Protein AF-A0A847CSJ8-F1 (afdb_monomer_lite)

Radius of gyration: 14.06 Å; chains: 1; bounding box: 36×32×36 Å

Foldseek 3Di:
DAFLLCLLAVVCVVVVQQQPWQEDEDPDTDGSVRLLLQLLLLLLLCVVLPQVVQQAEAEADDLDPVSLSRQSNQSQVLGGHDNPGQWYWDDVVTWIDRPPDIDGSVVSSVNSSVPGRGGDRDYSVVNLVVDDPSSNVSSVCSSVVHHHYDD

Secondary structure (DSSP, 8-state):
---HHIIIIIHHIIIIITTSEEEE-SS-EEEHHHHHHHHHHHHHHHHHTTTTTTT--EEES-SSHHHHHHHHHHHHTT----TT-SSEEETTTTEEEETTEEEEHHHHHHHHTTSPPPPP-S--GGGGGGS-HHHHHHHHHHHHTPPEE--

pLDDT: mean 93.31, std 6.38, range [59.72, 98.69]

Structure (mmCIF, N/CA/C/O backbone):
data_AF-A0A847CSJ8-F1
#
_entry.id   AF-A0A847CSJ8-F1
#
loop_
_atom_site.group_PDB
_atom_site.id
_atom_site.type_symbol
_atom_site.label_atom_id
_atom_site.label_alt_id
_atom_site.label_comp_id
_atom_site.label_asym_id
_atom_site.label_entity_id
_atom_site.label_seq_id
_atom_site.pdbx_PDB_ins_code
_atom_site.Cartn_x
_atom_site.Cartn_y
_atom_site.Cartn_z
_atom_site.occupancy
_atom_site.B_iso_or_equiv
_atom_site.auth_seq_id
_atom_site.auth_comp_id
_atom_site.auth_asym_id
_atom_site.auth_atom_id
_atom_site.pdbx_PDB_model_num
ATOM 1 N N . MET A 1 1 ? 20.901 0.840 2.884 1.00 59.72 1 MET A N 1
ATOM 2 C CA . MET A 1 1 ? 20.171 0.272 1.732 1.00 59.72 1 MET A CA 1
ATOM 3 C C . MET A 1 1 ? 18.915 1.107 1.540 1.00 59.72 1 MET A C 1
ATOM 5 O O . MET A 1 1 ? 18.512 1.718 2.524 1.00 59.72 1 MET A O 1
ATOM 9 N N . PRO A 1 2 ? 18.368 1.236 0.319 1.00 76.69 2 PRO A N 1
ATOM 10 C CA . PRO A 1 2 ? 17.047 1.842 0.144 1.00 76.69 2 PRO A CA 1
ATOM 11 C C . PRO A 1 2 ? 15.989 1.054 0.934 1.00 76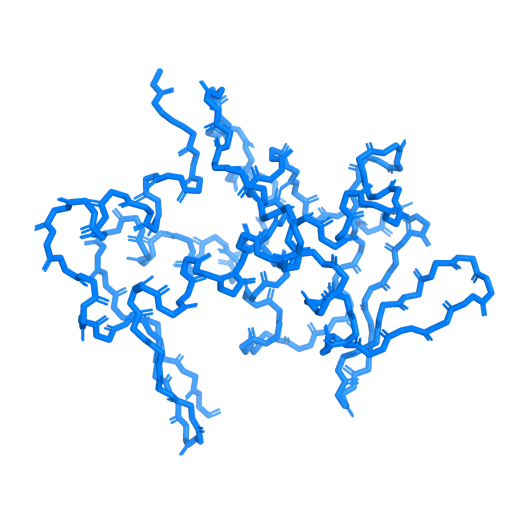.69 2 PRO A C 1
ATOM 13 O O . PRO A 1 2 ? 16.215 -0.109 1.266 1.00 76.69 2 PRO A O 1
ATOM 16 N N . GLY A 1 3 ? 14.869 1.696 1.273 1.00 88.81 3 GLY A N 1
ATOM 17 C CA . GLY A 1 3 ? 13.815 1.054 2.054 1.00 88.81 3 GLY A CA 1
ATOM 18 C C . GLY A 1 3 ? 12.976 0.066 1.251 1.00 88.81 3 GLY A C 1
ATOM 19 O O . GLY A 1 3 ? 12.956 0.058 0.019 1.00 88.81 3 GLY A O 1
ATOM 20 N N . LEU A 1 4 ? 12.223 -0.754 1.978 1.00 92.50 4 LEU A N 1
ATOM 21 C CA . LEU A 1 4 ? 11.491 -1.900 1.441 1.00 92.50 4 LEU A CA 1
ATOM 22 C C . LEU A 1 4 ? 10.460 -1.516 0.362 1.00 92.50 4 LEU A C 1
ATOM 24 O O . LEU A 1 4 ? 10.329 -2.210 -0.644 1.00 92.50 4 LEU A O 1
ATOM 28 N N . ALA A 1 5 ? 9.774 -0.379 0.520 1.00 95.19 5 ALA A N 1
ATOM 29 C CA . ALA A 1 5 ? 8.844 0.134 -0.492 1.00 95.19 5 ALA A CA 1
ATOM 30 C C . ALA A 1 5 ? 9.550 0.548 -1.792 1.00 95.19 5 ALA A C 1
ATOM 32 O O . ALA A 1 5 ? 9.016 0.319 -2.880 1.00 95.19 5 ALA A O 1
ATOM 33 N N . PHE A 1 6 ? 10.756 1.120 -1.691 1.00 96.06 6 PHE A N 1
ATOM 34 C CA . PHE A 1 6 ? 11.547 1.466 -2.867 1.00 96.06 6 PHE A CA 1
ATOM 35 C C . PHE A 1 6 ? 11.926 0.201 -3.637 1.00 96.06 6 PHE A C 1
ATOM 37 O O . PHE A 1 6 ? 11.745 0.133 -4.851 1.00 96.06 6 PHE A O 1
ATOM 44 N N . ASP A 1 7 ? 12.398 -0.825 -2.930 1.00 95.25 7 ASP A N 1
ATOM 45 C CA . ASP A 1 7 ? 12.791 -2.082 -3.559 1.00 95.25 7 ASP A CA 1
ATOM 46 C C . ASP A 1 7 ? 11.598 -2.873 -4.115 1.00 95.25 7 ASP A C 1
ATOM 48 O O . ASP A 1 7 ? 11.720 -3.562 -5.128 1.00 95.25 7 ASP A O 1
ATOM 52 N N . ALA A 1 8 ? 10.425 -2.778 -3.495 1.00 96.12 8 ALA A N 1
ATOM 53 C CA . ALA A 1 8 ? 9.234 -3.463 -3.983 1.00 96.12 8 ALA A CA 1
ATOM 54 C C . ALA A 1 8 ? 8.602 -2.769 -5.202 1.00 96.12 8 ALA A C 1
ATOM 56 O O . ALA A 1 8 ? 8.075 -3.454 -6.078 1.00 96.12 8 ALA A O 1
ATOM 57 N N . ILE A 1 9 ? 8.648 -1.434 -5.278 1.00 97.31 9 ILE A N 1
ATOM 58 C CA . ILE A 1 9 ? 7.883 -0.653 -6.264 1.00 97.31 9 ILE A CA 1
ATOM 59 C C . ILE A 1 9 ? 8.794 0.296 -7.050 1.00 97.31 9 ILE A C 1
ATOM 61 O O . ILE A 1 9 ? 8.966 0.136 -8.260 1.00 97.31 9 ILE A O 1
ATOM 65 N N . ASP A 1 10 ? 9.383 1.282 -6.375 1.00 97.56 10 ASP A N 1
ATOM 66 C CA . ASP A 1 10 ? 9.996 2.454 -7.011 1.00 97.56 10 ASP A CA 1
ATOM 67 C C . ASP A 1 10 ? 11.161 2.072 -7.923 1.00 97.56 10 ASP A C 1
ATOM 69 O O . ASP A 1 10 ? 11.286 2.603 -9.028 1.00 97.56 10 ASP A O 1
ATOM 73 N N . ARG A 1 11 ? 11.977 1.092 -7.517 1.00 97.00 11 ARG A N 1
ATOM 74 C CA . ARG A 1 11 ? 13.109 0.625 -8.321 1.00 97.00 11 ARG A CA 1
ATOM 75 C C . ARG A 1 11 ? 12.679 0.097 -9.690 1.00 97.00 11 ARG A C 1
ATOM 77 O O . ARG A 1 11 ? 13.448 0.211 -10.638 1.00 97.00 11 ARG A O 1
ATOM 84 N N . HIS A 1 12 ? 11.476 -0.476 -9.812 1.00 98.12 12 HIS A N 1
ATOM 85 C CA . HIS A 1 12 ? 10.984 -1.022 -11.080 1.00 98.12 12 HIS A CA 1
ATOM 86 C C . HIS A 1 12 ? 10.585 0.106 -12.022 1.00 98.12 12 HIS A C 1
ATOM 88 O O . HIS A 1 12 ? 10.942 0.073 -13.196 1.00 98.12 12 HIS A O 1
ATOM 94 N N . VAL A 1 13 ? 9.946 1.153 -11.494 1.00 98.25 13 VAL A N 1
ATOM 95 C CA . VAL A 1 13 ? 9.652 2.377 -12.252 1.00 98.25 13 VAL A CA 1
ATOM 96 C C . VAL A 1 13 ? 10.950 3.054 -12.699 1.00 98.25 13 VAL A C 1
ATOM 98 O O . VAL A 1 13 ? 11.102 3.367 -13.878 1.00 98.25 13 VAL A O 1
ATOM 101 N N . VAL A 1 14 ? 11.924 3.209 -11.794 1.00 97.56 14 VAL A N 1
ATOM 102 C CA . VAL A 1 14 ? 13.254 3.770 -12.103 1.00 97.56 14 VAL A CA 1
ATOM 103 C C . VAL A 1 14 ? 13.995 2.935 -13.154 1.00 97.56 14 VAL A C 1
ATOM 105 O O . VAL A 1 14 ? 14.686 3.491 -14.004 1.00 97.56 14 VAL A O 1
ATOM 108 N N . ALA A 1 15 ? 13.820 1.612 -13.141 1.00 97.75 15 ALA A N 1
ATOM 109 C CA . ALA A 1 15 ? 14.378 0.698 -14.136 1.00 97.75 15 ALA A CA 1
ATOM 110 C C . ALA A 1 15 ? 13.629 0.704 -15.486 1.00 97.75 15 ALA A C 1
ATOM 112 O O . ALA A 1 15 ? 13.966 -0.086 -16.366 1.00 97.75 15 ALA A O 1
ATOM 113 N N . GLY A 1 16 ? 12.628 1.572 -15.669 1.00 98.25 16 GLY A N 1
ATOM 114 C CA . GLY A 1 16 ? 11.871 1.699 -16.917 1.00 98.25 16 GLY A CA 1
ATOM 115 C C . GLY A 1 16 ? 10.706 0.717 -17.065 1.00 98.25 16 GLY A C 1
ATOM 116 O O . GLY A 1 16 ? 10.119 0.647 -18.139 1.00 98.25 16 GLY A O 1
ATOM 117 N N . ARG A 1 17 ? 10.333 -0.007 -16.003 1.00 98.25 17 ARG A N 1
ATOM 118 C CA . ARG A 1 17 ? 9.205 -0.960 -15.985 1.00 98.25 17 ARG A CA 1
ATOM 119 C C . ARG A 1 17 ? 7.884 -0.312 -15.560 1.00 98.25 17 ARG A C 1
ATOM 121 O O . ARG A 1 17 ? 6.977 -1.002 -15.111 1.00 98.25 17 ARG A O 1
ATOM 128 N N . GLY A 1 18 ? 7.782 1.016 -15.644 1.00 98.19 18 GLY A N 1
ATOM 129 C CA . GLY A 1 18 ? 6.631 1.774 -15.141 1.00 98.19 18 GLY A CA 1
ATOM 130 C C . GLY A 1 18 ? 5.295 1.302 -15.715 1.00 98.19 18 GLY A C 1
ATOM 131 O O . GLY A 1 18 ? 4.347 1.154 -14.954 1.00 98.19 18 GLY A O 1
ATOM 132 N N . ASP A 1 19 ? 5.261 0.991 -17.012 1.00 98.56 19 ASP A N 1
ATOM 133 C CA . ASP A 1 19 ? 4.055 0.561 -17.734 1.00 98.56 19 ASP A CA 1
ATOM 134 C C . ASP A 1 19 ? 3.781 -0.956 -17.635 1.00 98.56 19 ASP A C 1
ATOM 136 O O . ASP A 1 19 ? 2.791 -1.447 -18.178 1.00 9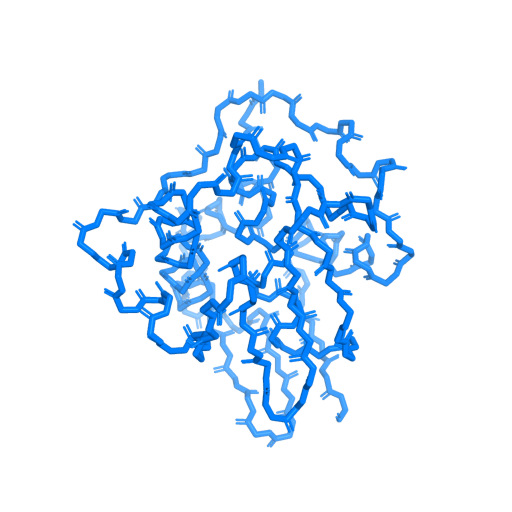8.56 19 ASP A O 1
ATOM 140 N N . GLU A 1 20 ? 4.646 -1.731 -16.968 1.00 98.56 20 GLU A N 1
ATOM 141 C CA . GLU A 1 20 ? 4.437 -3.171 -16.791 1.00 98.56 20 GLU A CA 1
ATOM 142 C C . GLU A 1 20 ? 3.399 -3.453 -15.700 1.00 98.56 20 GLU A C 1
ATOM 144 O O . GLU A 1 20 ? 3.412 -2.833 -14.635 1.00 98.56 20 GLU A O 1
ATOM 149 N N . LEU A 1 21 ? 2.532 -4.440 -15.946 1.00 98.44 21 LEU A N 1
ATOM 150 C CA . LEU A 1 21 ? 1.527 -4.886 -14.982 1.00 98.44 21 LEU A CA 1
ATOM 151 C C . LEU A 1 21 ? 2.169 -5.616 -13.798 1.00 98.44 21 LEU A C 1
ATOM 153 O O . LEU A 1 21 ? 2.804 -6.662 -13.954 1.00 98.44 21 LEU A O 1
ATOM 157 N N . CYS A 1 22 ? 1.933 -5.094 -12.598 1.00 98.19 22 CYS A N 1
ATOM 158 C CA . CYS A 1 22 ? 2.389 -5.686 -11.342 1.00 98.19 22 CYS A CA 1
ATOM 159 C C . CYS A 1 22 ? 1.241 -6.261 -10.504 1.00 98.19 22 CYS A C 1
ATOM 161 O O . CYS A 1 22 ? 1.490 -7.103 -9.644 1.00 98.19 22 CYS A O 1
ATOM 163 N N . VAL A 1 23 ? -0.004 -5.852 -10.770 1.00 98.25 23 VAL A N 1
ATOM 164 C CA . VAL A 1 23 ? -1.210 -6.427 -10.160 1.00 98.25 23 VAL A CA 1
ATOM 165 C C . VAL A 1 23 ? -2.269 -6.675 -11.225 1.00 98.25 23 VAL A C 1
ATOM 167 O O . VAL A 1 23 ? -2.541 -5.797 -12.044 1.00 98.25 23 VAL A O 1
ATOM 170 N N . VAL A 1 24 ? -2.881 -7.856 -11.190 1.00 97.75 24 VAL A N 1
ATOM 171 C CA . VAL A 1 24 ? -3.972 -8.261 -12.084 1.00 97.75 24 VAL A CA 1
ATOM 172 C C . VAL A 1 24 ? -5.060 -8.976 -11.280 1.00 97.75 24 VAL A C 1
ATOM 174 O O . VAL A 1 24 ? -4.765 -9.700 -10.338 1.00 97.75 24 VAL A O 1
ATOM 177 N N . GLY A 1 25 ? -6.319 -8.796 -11.656 1.00 94.94 25 GLY A N 1
ATOM 178 C CA . GLY A 1 25 ? -7.461 -9.563 -11.163 1.00 94.94 25 GLY A CA 1
ATOM 179 C C . GLY A 1 25 ? -8.670 -9.387 -12.080 1.00 94.94 25 GLY A C 1
ATOM 180 O O . GLY A 1 25 ? -8.553 -8.754 -13.131 1.00 94.94 25 GLY A O 1
ATOM 181 N N . ALA A 1 26 ? -9.830 -9.931 -11.703 1.00 92.56 26 ALA A N 1
ATOM 182 C CA . ALA A 1 26 ? -11.015 -9.958 -12.572 1.00 92.56 26 ALA A CA 1
ATOM 183 C C . ALA A 1 26 ? -11.444 -8.570 -13.096 1.00 92.56 26 ALA A C 1
ATOM 185 O O . ALA A 1 26 ? -11.807 -8.432 -14.264 1.00 92.56 26 ALA A O 1
ATOM 186 N N . GLU A 1 27 ? -11.362 -7.541 -12.250 1.00 91.19 27 GLU A N 1
ATOM 187 C CA . GLU A 1 27 ? -11.756 -6.160 -12.577 1.00 91.19 27 GLU A CA 1
ATOM 188 C C . GLU A 1 27 ? -10.615 -5.151 -12.382 1.00 91.19 27 GLU A C 1
ATOM 190 O O . GLU A 1 27 ? -10.826 -3.939 -12.435 1.00 91.19 27 GLU A O 1
ATOM 195 N N . ILE A 1 28 ? -9.392 -5.638 -12.149 1.00 94.12 28 ILE A N 1
ATOM 196 C CA . ILE A 1 28 ? -8.255 -4.795 -11.799 1.00 94.12 28 ILE A CA 1
ATOM 197 C C . ILE A 1 28 ? -7.018 -5.117 -12.631 1.00 94.12 28 ILE A C 1
ATOM 199 O O . ILE A 1 28 ? -6.646 -6.267 -12.837 1.00 94.12 28 ILE A O 1
ATOM 203 N N . SER A 1 29 ? -6.350 -4.064 -13.090 1.00 97.25 29 SER A N 1
ATOM 204 C CA . SER A 1 29 ? -5.080 -4.138 -13.797 1.00 97.25 29 SER A CA 1
ATOM 205 C C . SER A 1 29 ? -4.278 -2.896 -13.435 1.00 97.25 29 SER A C 1
ATOM 207 O O . SER A 1 29 ? -4.697 -1.787 -13.758 1.00 97.25 29 SER A O 1
ATOM 209 N N . VAL A 1 30 ? -3.154 -3.071 -12.741 1.00 98.12 30 VAL A N 1
ATOM 210 C CA . VAL A 1 30 ? -2.349 -1.961 -12.213 1.00 98.12 30 VAL A CA 1
ATOM 211 C C . VAL A 1 30 ? -0.908 -2.113 -12.664 1.00 98.12 30 VAL A C 1
ATOM 213 O O . VAL A 1 30 ? -0.294 -3.175 -12.509 1.00 98.12 30 VAL A O 1
ATOM 216 N N . THR A 1 31 ? -0.376 -1.033 -13.225 1.00 98.69 31 THR A N 1
ATOM 217 C CA . THR A 1 31 ? 1.029 -0.919 -13.610 1.00 98.69 31 THR A CA 1
ATOM 218 C C . THR A 1 31 ? 1.902 -0.527 -12.414 1.00 98.69 31 THR A C 1
ATOM 220 O O . THR A 1 31 ? 1.398 -0.038 -11.399 1.00 98.69 31 THR A O 1
ATOM 223 N N . TYR A 1 32 ? 3.224 -0.679 -12.514 1.00 98.62 32 TYR A N 1
ATOM 224 C CA . TYR A 1 32 ? 4.124 -0.203 -11.457 1.00 98.62 32 TYR A CA 1
ATOM 225 C C . TYR A 1 32 ? 3.996 1.304 -11.195 1.00 98.62 32 TYR A C 1
ATOM 227 O O . TYR A 1 32 ? 4.073 1.721 -10.037 1.00 98.62 32 TYR A O 1
ATOM 235 N N . ILE A 1 33 ? 3.791 2.127 -12.232 1.00 98.62 33 ILE A N 1
ATOM 236 C CA . ILE A 1 33 ? 3.643 3.578 -12.055 1.00 98.62 33 ILE A CA 1
ATOM 237 C C . ILE A 1 33 ? 2.322 3.935 -11.363 1.00 98.62 33 ILE A C 1
ATOM 239 O O . ILE A 1 33 ? 2.314 4.792 -10.476 1.00 98.62 33 ILE A O 1
ATOM 243 N N . ASP A 1 34 ? 1.236 3.228 -11.687 1.00 98.38 34 ASP A N 1
ATOM 244 C CA . ASP A 1 34 ? -0.056 3.407 -11.020 1.00 98.38 34 ASP A CA 1
ATOM 245 C C . ASP A 1 34 ? 0.012 2.960 -9.555 1.00 98.38 34 ASP A C 1
ATOM 247 O O . ASP A 1 34 ? -0.465 3.671 -8.666 1.00 98.38 34 ASP A O 1
ATOM 251 N N . LEU A 1 35 ? 0.662 1.821 -9.279 1.00 98.31 35 LEU A N 1
ATOM 252 C CA . LEU A 1 35 ? 0.851 1.308 -7.922 1.00 98.31 35 LEU A CA 1
ATOM 253 C C . LEU A 1 35 ? 1.692 2.268 -7.071 1.00 98.31 35 LEU A C 1
ATOM 255 O O . LEU A 1 35 ? 1.347 2.542 -5.918 1.00 98.31 35 LEU A O 1
ATOM 259 N N . LEU A 1 36 ? 2.775 2.815 -7.633 1.00 98.38 36 LEU A N 1
ATOM 260 C CA . LEU A 1 36 ? 3.612 3.814 -6.969 1.00 98.38 36 LEU A CA 1
ATOM 261 C C . LEU A 1 36 ? 2.788 5.046 -6.606 1.00 98.38 36 LEU A C 1
ATOM 263 O O . LEU A 1 36 ? 2.737 5.426 -5.436 1.00 98.38 36 LEU A O 1
ATOM 267 N N . ALA A 1 37 ? 2.114 5.646 -7.590 1.00 98.25 37 ALA A N 1
ATOM 268 C CA . ALA A 1 37 ? 1.331 6.857 -7.382 1.00 98.25 37 ALA A CA 1
ATOM 269 C C . ALA A 1 37 ? 0.210 6.639 -6.355 1.00 98.25 37 ALA A C 1
ATOM 271 O O . ALA A 1 37 ? 0.004 7.476 -5.473 1.00 98.25 37 ALA A O 1
ATOM 272 N N . HIS A 1 38 ? -0.486 5.501 -6.438 1.00 98.19 38 HIS A N 1
ATOM 273 C CA . HIS A 1 38 ? -1.560 5.149 -5.517 1.00 98.19 38 HIS A CA 1
ATOM 274 C C . HIS A 1 38 ? -1.049 4.975 -4.083 1.00 98.19 38 HIS A C 1
ATOM 276 O O . HIS A 1 38 ? -1.565 5.615 -3.170 1.00 98.19 38 HIS A O 1
ATOM 282 N N . THR A 1 39 ? -0.018 4.153 -3.878 1.00 98.12 39 THR A N 1
ATOM 283 C CA . THR A 1 39 ? 0.499 3.836 -2.534 1.00 98.12 39 THR A CA 1
ATOM 284 C C . THR A 1 39 ? 1.211 5.022 -1.885 1.00 98.12 39 THR A C 1
ATOM 286 O O . THR A 1 39 ? 1.093 5.215 -0.676 1.00 98.12 39 THR A O 1
ATOM 289 N N . ALA A 1 40 ? 1.889 5.867 -2.668 1.00 98.19 40 ALA A N 1
ATOM 290 C CA . ALA A 1 40 ? 2.488 7.106 -2.176 1.00 98.19 40 ALA A CA 1
ATOM 291 C C . ALA A 1 40 ? 1.421 8.127 -1.749 1.00 98.19 40 ALA A C 1
ATOM 293 O O . ALA A 1 40 ? 1.531 8.733 -0.680 1.00 98.19 40 ALA A O 1
ATOM 294 N N . ALA A 1 41 ? 0.351 8.283 -2.538 1.00 98.50 41 ALA A N 1
ATOM 295 C CA . ALA A 1 41 ? -0.781 9.124 -2.160 1.00 98.50 41 ALA A CA 1
ATOM 296 C C . ALA A 1 41 ? -1.519 8.562 -0.936 1.00 98.50 41 ALA A C 1
ATOM 298 O O . ALA A 1 41 ? -1.827 9.310 -0.016 1.00 98.50 41 ALA A O 1
ATOM 299 N N . LEU A 1 42 ? -1.762 7.252 -0.874 1.00 98.06 42 LEU A N 1
ATOM 300 C CA . LEU A 1 42 ? -2.387 6.627 0.289 1.00 98.06 42 LEU A CA 1
ATOM 301 C C . LEU A 1 42 ? -1.547 6.843 1.556 1.00 98.06 42 LEU A C 1
ATOM 303 O O . LEU A 1 42 ? -2.078 7.320 2.555 1.00 98.06 42 LEU A O 1
ATOM 307 N N . GLY A 1 43 ? -0.234 6.602 1.499 1.00 96.88 43 GLY A N 1
ATOM 308 C CA . GLY A 1 43 ? 0.674 6.843 2.624 1.00 96.88 43 GLY A CA 1
ATOM 309 C C . GLY A 1 43 ? 0.691 8.308 3.075 1.00 96.88 43 GLY A C 1
ATOM 310 O O . GLY A 1 43 ? 0.625 8.585 4.270 1.00 96.88 43 GLY A O 1
ATOM 311 N N . GLY A 1 44 ? 0.676 9.261 2.135 1.00 96.62 44 GLY A N 1
ATOM 312 C CA . GLY A 1 44 ? 0.558 10.690 2.449 1.00 96.62 44 GLY A CA 1
ATOM 313 C C . GLY A 1 44 ? -0.788 11.078 3.078 1.00 96.62 44 GLY A C 1
ATOM 314 O O . GLY A 1 44 ? -0.862 12.052 3.831 1.00 96.62 44 GLY A O 1
ATOM 315 N N . GLY A 1 45 ? -1.855 10.331 2.780 1.00 96.31 45 GLY A N 1
ATOM 316 C CA . GLY A 1 45 ? -3.166 10.478 3.409 1.00 96.31 45 GLY A CA 1
ATOM 317 C C . GLY A 1 45 ? -3.167 9.937 4.835 1.00 96.31 45 GLY A C 1
ATOM 318 O O . GLY A 1 45 ? -3.575 10.638 5.755 1.00 96.31 45 GLY A O 1
ATOM 319 N N . LEU A 1 46 ? -2.629 8.732 5.027 1.00 95.19 46 LEU A N 1
ATOM 320 C CA . LEU A 1 46 ? -2.483 8.093 6.336 1.00 95.19 46 LEU A CA 1
ATOM 321 C C . LEU A 1 46 ? -1.625 8.924 7.297 1.00 95.19 46 LEU A C 1
ATO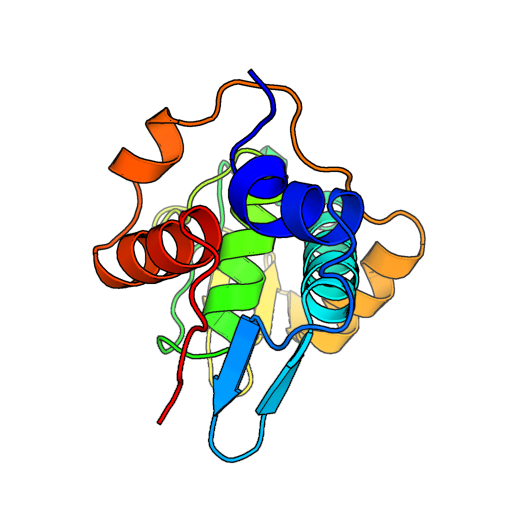M 323 O O . LEU A 1 46 ? -2.018 9.133 8.442 1.00 95.19 46 LEU A O 1
ATOM 327 N N . LEU A 1 47 ? -0.498 9.463 6.823 1.00 93.44 47 LEU A N 1
ATOM 328 C CA . LEU A 1 47 ? 0.377 10.327 7.619 1.00 93.44 47 LEU A CA 1
ATOM 329 C C . LEU A 1 47 ? -0.366 11.559 8.159 1.00 93.44 47 LEU A C 1
ATOM 331 O O . LEU A 1 47 ? -0.226 11.908 9.326 1.00 93.44 47 LEU A O 1
ATOM 335 N N . ARG A 1 48 ? -1.198 12.199 7.328 1.00 91.94 48 ARG A N 1
ATOM 336 C CA . ARG A 1 48 ? -2.004 13.369 7.724 1.00 91.94 48 ARG A CA 1
ATOM 337 C C . ARG A 1 48 ? -3.110 13.042 8.719 1.00 91.94 48 ARG A C 1
ATOM 339 O O . ARG A 1 48 ? -3.570 13.941 9.415 1.00 91.94 48 ARG A O 1
ATOM 346 N N . LEU A 1 49 ? -3.546 11.789 8.741 1.00 89.62 49 LEU A N 1
ATOM 347 C CA . LEU A 1 49 ? -4.573 11.285 9.646 1.00 89.62 49 LEU A CA 1
ATOM 348 C C . LEU A 1 49 ? -3.979 10.702 10.941 1.00 89.62 49 LEU A C 1
ATOM 350 O O . LEU A 1 49 ? -4.732 10.168 11.744 1.00 89.62 49 LEU A O 1
ATOM 354 N N . GLY A 1 50 ? -2.660 10.819 11.157 1.00 87.62 50 GLY A N 1
ATOM 355 C CA . GLY A 1 50 ? -2.001 10.426 12.409 1.00 87.62 50 GLY A CA 1
ATOM 356 C C . GLY A 1 50 ? -1.476 8.988 12.455 1.00 87.62 50 GLY A C 1
ATOM 357 O O . GLY A 1 50 ? -1.042 8.541 13.508 1.00 87.62 50 GLY A O 1
ATOM 358 N N . ALA A 1 51 ? -1.440 8.262 11.330 1.00 82.38 51 ALA A N 1
ATOM 359 C CA . ALA A 1 51 ? -1.069 6.838 11.305 1.00 82.38 51 ALA A CA 1
ATOM 360 C C . ALA A 1 51 ? 0.315 6.495 11.893 1.00 82.38 51 ALA A C 1
ATOM 362 O O . ALA A 1 51 ? 0.538 5.366 12.322 1.00 82.38 51 ALA A O 1
ATOM 363 N N . VAL A 1 52 ? 1.259 7.441 11.889 1.00 77.88 52 VAL A N 1
ATOM 364 C CA . VAL A 1 52 ? 2.609 7.225 12.438 1.00 77.88 52 VAL A CA 1
ATOM 365 C C . VAL A 1 52 ? 2.634 7.358 13.962 1.00 77.88 52 VAL A C 1
ATOM 367 O O . VAL A 1 52 ? 3.412 6.661 14.611 1.00 77.88 52 VAL A O 1
ATOM 370 N N . ASP A 1 53 ? 1.770 8.197 14.537 1.00 73.56 53 ASP A N 1
ATOM 371 C CA . ASP A 1 53 ? 1.745 8.464 15.980 1.00 73.56 53 ASP A CA 1
ATOM 372 C C . ASP A 1 53 ? 1.201 7.264 16.777 1.00 73.56 53 ASP A C 1
ATOM 374 O O . ASP A 1 53 ? 1.618 7.036 17.913 1.00 73.56 53 ASP A O 1
ATOM 378 N N . ASP A 1 54 ? 0.345 6.448 16.152 1.00 64.88 54 ASP A N 1
ATOM 379 C CA . ASP A 1 54 ? -0.301 5.280 16.768 1.00 64.88 54 ASP A CA 1
ATOM 380 C C . ASP A 1 54 ? 0.464 3.954 16.574 1.00 64.88 54 ASP A C 1
ATOM 382 O O . ASP A 1 54 ? 0.006 2.897 17.008 1.00 64.88 54 ASP A O 1
ATOM 386 N N . GLY A 1 55 ? 1.643 3.971 15.939 1.00 72.19 55 GLY A N 1
ATOM 387 C CA . GLY A 1 55 ? 2.522 2.794 15.842 1.00 72.19 55 GLY A CA 1
ATOM 388 C C . GLY A 1 55 ? 2.117 1.722 14.817 1.00 72.19 55 GLY A C 1
ATOM 389 O O . GLY A 1 55 ? 2.808 0.707 14.700 1.00 72.19 55 GLY A O 1
ATOM 390 N N . GLY A 1 56 ? 1.057 1.948 14.037 1.00 84.75 56 GLY A N 1
ATOM 391 C CA . GLY A 1 56 ? 0.605 1.053 12.970 1.00 84.75 56 GLY A CA 1
ATOM 392 C C . GLY A 1 56 ? -0.863 1.268 12.604 1.00 84.75 56 GLY A C 1
ATOM 393 O O . GLY A 1 56 ? -1.509 2.193 13.088 1.00 84.75 56 GLY A O 1
ATOM 394 N N . ILE A 1 57 ? -1.406 0.399 11.751 1.00 94.12 57 ILE A N 1
ATOM 395 C CA . ILE A 1 57 ? -2.837 0.354 11.409 1.00 94.12 57 ILE A CA 1
ATOM 396 C C . ILE A 1 57 ? -3.292 -1.103 11.440 1.00 94.12 57 ILE A C 1
ATOM 398 O O . ILE A 1 57 ? -2.618 -1.970 10.879 1.00 94.12 57 ILE A O 1
ATOM 402 N N . ASP A 1 58 ? -4.441 -1.368 12.054 1.00 95.19 58 ASP A N 1
ATOM 403 C CA . ASP A 1 58 ? -5.083 -2.680 11.984 1.00 95.19 58 ASP A CA 1
ATOM 404 C C . ASP A 1 58 ? -5.753 -2.847 10.615 1.00 95.19 58 ASP A C 1
ATOM 406 O O . ASP A 1 58 ? -6.642 -2.076 10.252 1.00 95.19 58 ASP A O 1
ATOM 410 N N . LEU A 1 59 ? -5.325 -3.841 9.838 1.00 96.25 59 LEU A N 1
ATOM 411 C CA . LEU A 1 59 ? -5.929 -4.168 8.546 1.00 96.25 59 LEU A CA 1
ATOM 412 C C . LEU A 1 59 ? -6.870 -5.364 8.720 1.00 96.25 59 LEU A C 1
ATOM 414 O O . LEU A 1 59 ? -6.481 -6.506 8.466 1.00 96.25 59 LEU A O 1
ATOM 418 N N . ASP A 1 60 ? -8.109 -5.092 9.121 1.00 95.69 60 ASP A N 1
ATOM 419 C CA . ASP A 1 60 ? -9.190 -6.069 9.307 1.00 95.69 60 ASP A CA 1
ATOM 420 C C . ASP A 1 60 ? -10.088 -6.130 8.057 1.00 95.69 60 ASP A C 1
ATOM 422 O O . ASP A 1 60 ? -11.294 -5.868 8.085 1.00 95.69 60 ASP A O 1
ATOM 426 N N . ILE A 1 61 ? -9.449 -6.414 6.919 1.00 95.88 61 ILE A N 1
ATOM 427 C CA . ILE A 1 61 ? -10.065 -6.537 5.591 1.00 95.88 61 ILE A CA 1
ATOM 428 C C . ILE A 1 61 ? -9.532 -7.762 4.847 1.00 95.88 61 ILE A C 1
ATOM 430 O O . ILE A 1 61 ? -8.447 -8.278 5.151 1.00 95.88 61 ILE A O 1
ATOM 434 N N . ALA A 1 62 ? -10.316 -8.224 3.870 1.00 95.00 62 ALA A N 1
ATOM 435 C CA . ALA A 1 62 ? -10.003 -9.385 3.046 1.00 95.00 62 ALA A CA 1
ATOM 436 C C . ALA A 1 62 ? -8.654 -9.226 2.319 1.00 95.00 62 ALA A C 1
ATOM 438 O O . ALA A 1 62 ? -8.218 -8.105 2.062 1.00 95.00 62 ALA A O 1
ATOM 439 N N . PRO A 1 63 ? -7.961 -10.330 1.985 1.00 94.69 63 PRO A N 1
ATOM 440 C CA . PRO A 1 63 ? -6.696 -10.271 1.272 1.00 94.69 63 PRO A CA 1
ATOM 441 C C . PRO A 1 63 ? -6.892 -9.964 -0.223 1.00 94.69 63 PRO A C 1
ATOM 443 O O . PRO A 1 63 ? -6.691 -10.824 -1.076 1.00 94.69 63 PRO A O 1
ATOM 446 N N . ASP A 1 64 ? -7.260 -8.723 -0.522 1.00 94.62 64 ASP A N 1
ATOM 447 C CA . ASP A 1 64 ? -7.531 -8.209 -1.861 1.00 94.62 64 ASP A CA 1
ATOM 448 C C . ASP A 1 64 ? -6.635 -7.004 -2.222 1.00 94.62 64 ASP A C 1
ATOM 450 O O . ASP A 1 64 ? -5.638 -6.694 -1.556 1.00 94.62 64 ASP A O 1
ATOM 454 N N . TRP A 1 65 ? -6.993 -6.321 -3.311 1.00 94.94 65 TRP A N 1
ATOM 455 C CA . TRP A 1 65 ? -6.319 -5.115 -3.780 1.00 94.94 65 TRP A CA 1
ATOM 456 C C . TRP A 1 65 ? -6.281 -3.982 -2.746 1.00 94.94 65 TRP A C 1
ATOM 458 O O . TRP A 1 65 ? -5.265 -3.286 -2.638 1.00 94.94 65 TRP A O 1
ATOM 468 N N . GLU A 1 66 ? -7.365 -3.769 -1.997 1.00 95.31 66 GLU A N 1
ATOM 469 C CA . GLU A 1 66 ? -7.428 -2.683 -1.021 1.00 95.31 66 GLU A CA 1
ATOM 470 C C . GLU A 1 66 ? -6.465 -2.980 0.130 1.00 95.31 66 GLU A C 1
ATOM 472 O O . GLU A 1 66 ? -5.666 -2.113 0.498 1.00 95.31 66 GLU A O 1
ATOM 477 N N . ARG A 1 67 ? -6.428 -4.231 0.615 1.00 96.69 67 ARG A N 1
ATOM 478 C CA . ARG A 1 67 ? -5.446 -4.656 1.626 1.00 96.69 67 ARG A CA 1
ATOM 479 C C . ARG A 1 67 ? -4.013 -4.481 1.146 1.00 96.69 67 ARG A C 1
ATOM 481 O O . ARG A 1 67 ? -3.202 -3.918 1.881 1.00 96.69 67 ARG A O 1
ATOM 488 N N . LEU A 1 68 ? -3.696 -4.934 -0.068 1.00 97.25 68 LEU A N 1
ATOM 489 C CA . LEU A 1 68 ? -2.363 -4.759 -0.648 1.00 97.25 68 LEU A CA 1
ATOM 490 C C . LEU A 1 68 ? -1.974 -3.275 -0.714 1.00 97.25 68 LEU A C 1
ATOM 492 O O . LEU A 1 68 ? -0.851 -2.912 -0.366 1.00 97.25 68 LEU A O 1
ATOM 496 N N . SER A 1 69 ? -2.905 -2.412 -1.120 1.00 97.19 69 SER A N 1
ATOM 497 C CA . SER A 1 69 ? -2.673 -0.970 -1.215 1.00 97.19 69 SER A CA 1
ATOM 498 C C . SER A 1 69 ? -2.341 -0.357 0.146 1.00 97.19 69 SER A C 1
ATOM 500 O O . SER A 1 69 ? -1.342 0.358 0.267 1.00 97.19 69 SER A O 1
ATOM 502 N N . TYR A 1 70 ? -3.120 -0.681 1.186 1.00 97.44 70 TYR A N 1
ATOM 503 C CA . TYR A 1 70 ? -2.847 -0.240 2.557 1.00 97.44 70 TYR A CA 1
ATOM 504 C C . TYR A 1 70 ? -1.522 -0.788 3.092 1.00 97.44 70 TYR A C 1
ATOM 506 O O . TYR A 1 70 ? -0.734 -0.025 3.648 1.00 97.44 70 TYR A O 1
ATOM 514 N N . LEU A 1 71 ? -1.240 -2.076 2.882 1.00 96.81 71 LEU A N 1
ATOM 515 C CA . LEU A 1 71 ? 0.024 -2.698 3.274 1.00 96.81 71 LEU A CA 1
ATOM 516 C C . LEU A 1 71 ? 1.220 -1.943 2.682 1.00 96.81 71 LEU A C 1
ATOM 518 O O . LEU A 1 71 ? 2.142 -1.575 3.403 1.00 96.81 71 LEU A O 1
ATOM 522 N N . LEU A 1 72 ? 1.208 -1.685 1.375 1.00 97.00 72 LEU A N 1
ATOM 523 C CA . LEU A 1 72 ? 2.317 -1.010 0.702 1.00 97.00 72 LEU A CA 1
ATOM 524 C C . LEU A 1 72 ? 2.453 0.453 1.133 1.00 97.00 72 LEU A C 1
ATOM 526 O O . LEU A 1 72 ? 3.572 0.953 1.237 1.00 97.00 72 LEU A O 1
ATOM 530 N N . ALA A 1 73 ? 1.341 1.130 1.430 1.00 96.81 73 ALA A N 1
ATOM 531 C CA . ALA A 1 73 ? 1.365 2.466 2.016 1.00 96.81 73 ALA A CA 1
ATOM 532 C C . ALA A 1 73 ? 1.996 2.471 3.421 1.00 96.81 73 ALA A C 1
ATOM 534 O O . ALA A 1 73 ? 2.798 3.355 3.717 1.00 96.81 73 ALA A O 1
ATOM 535 N N . LEU A 1 74 ? 1.702 1.471 4.260 1.00 95.00 74 LEU A N 1
ATOM 536 C CA . LEU A 1 74 ? 2.334 1.304 5.575 1.00 95.00 74 LEU A CA 1
ATOM 537 C C . LEU A 1 74 ? 3.828 1.012 5.457 1.00 95.00 74 LEU A C 1
ATOM 539 O O . LEU A 1 74 ? 4.631 1.696 6.084 1.00 95.00 74 LEU A O 1
ATOM 543 N N . VAL A 1 75 ? 4.214 0.069 4.595 1.00 94.19 75 VAL A N 1
ATOM 544 C CA . VAL A 1 75 ? 5.628 -0.252 4.346 1.00 94.19 75 VAL A CA 1
ATOM 545 C C . VAL A 1 75 ? 6.382 0.985 3.858 1.00 94.19 75 VAL A C 1
ATOM 547 O O . VAL A 1 75 ? 7.524 1.216 4.249 1.00 94.19 75 VAL A O 1
ATOM 550 N N . ARG A 1 76 ? 5.736 1.832 3.049 1.00 94.06 76 ARG A N 1
ATOM 551 C CA . ARG A 1 76 ? 6.309 3.105 2.601 1.00 94.06 76 ARG A CA 1
ATOM 552 C C . ARG A 1 76 ? 6.577 4.076 3.755 1.00 94.06 76 ARG A C 1
ATOM 554 O O . ARG A 1 76 ? 7.570 4.798 3.701 1.00 94.06 76 ARG A O 1
ATOM 561 N N . LEU A 1 77 ? 5.741 4.048 4.791 1.00 92.81 77 LEU A N 1
ATOM 562 C CA . LEU A 1 77 ? 5.896 4.803 6.038 1.00 92.81 77 LEU A CA 1
ATOM 563 C C . LEU A 1 77 ? 6.858 4.142 7.044 1.00 92.81 77 LEU A C 1
ATOM 565 O O . LEU A 1 77 ? 7.044 4.680 8.132 1.00 92.81 77 LEU A O 1
ATOM 569 N N . GLY A 1 78 ? 7.460 2.994 6.714 1.00 91.69 78 GLY A N 1
ATOM 570 C CA . GLY A 1 78 ? 8.286 2.233 7.656 1.00 91.69 78 GLY A CA 1
ATOM 571 C C . GLY A 1 78 ? 7.463 1.516 8.735 1.00 91.69 78 GLY A C 1
ATOM 572 O O . GLY A 1 78 ? 7.972 1.226 9.816 1.00 91.69 78 GLY A O 1
ATOM 573 N N . LEU A 1 79 ? 6.184 1.247 8.465 1.00 91.75 79 LEU A N 1
ATOM 574 C CA . LEU A 1 79 ? 5.249 0.607 9.387 1.00 91.75 79 LEU A CA 1
ATOM 575 C C . LEU A 1 79 ? 4.830 -0.776 8.879 1.00 91.75 79 LEU A C 1
ATOM 577 O O . LEU A 1 79 ? 4.771 -1.037 7.678 1.00 91.75 79 LEU A O 1
ATOM 581 N N . ALA A 1 80 ? 4.479 -1.651 9.817 1.00 91.94 80 ALA A N 1
ATOM 582 C CA . ALA A 1 80 ? 3.763 -2.894 9.544 1.00 91.94 80 ALA A CA 1
ATOM 583 C C . ALA A 1 80 ? 2.325 -2.776 10.076 1.00 91.94 80 ALA A C 1
ATOM 585 O O . ALA A 1 80 ? 2.081 -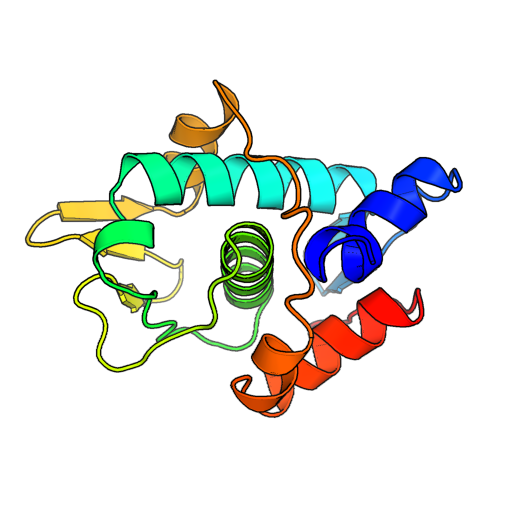1.959 10.971 1.00 91.94 80 ALA A O 1
ATOM 586 N N . PRO A 1 81 ? 1.378 -3.584 9.568 1.00 94.12 81 PRO A N 1
ATOM 587 C CA . PRO A 1 81 ? 0.066 -3.704 10.186 1.00 94.12 81 PRO A CA 1
ATOM 588 C C . PRO A 1 81 ? 0.177 -4.067 11.674 1.00 94.12 81 PRO A C 1
ATOM 590 O O . PRO A 1 81 ? 1.036 -4.863 12.063 1.00 94.12 81 PRO A O 1
ATOM 593 N N . ASP A 1 82 ? -0.696 -3.494 12.497 1.00 92.56 82 ASP A N 1
ATOM 594 C CA . ASP A 1 82 ? -0.718 -3.712 13.945 1.00 92.56 82 ASP A CA 1
ATOM 595 C C . ASP A 1 82 ? -2.159 -3.865 14.441 1.00 92.56 82 ASP A C 1
ATOM 597 O O . ASP A 1 82 ? -2.931 -2.910 14.438 1.00 92.56 82 ASP A O 1
ATOM 601 N N . GLN A 1 83 ? -2.504 -5.070 14.903 1.00 90.62 83 GLN A N 1
ATOM 602 C CA . GLN A 1 83 ? -3.840 -5.410 15.417 1.00 90.62 83 GLN A CA 1
ATOM 603 C C . GLN A 1 83 ? -4.199 -4.675 16.718 1.00 90.62 83 GLN A C 1
ATOM 605 O O . GLN A 1 83 ? -5.349 -4.715 17.150 1.00 90.62 83 GLN A O 1
ATOM 610 N N . SER A 1 84 ? -3.224 -4.038 17.370 1.00 89.19 84 SER A N 1
ATOM 611 C CA . SER A 1 84 ? -3.433 -3.231 18.572 1.00 89.19 84 SER A CA 1
ATOM 612 C C . SER A 1 84 ? -3.593 -1.733 18.291 1.00 89.19 84 SER A C 1
ATOM 614 O O . SER A 1 84 ? -3.823 -0.970 19.231 1.00 89.19 84 SER A O 1
ATOM 616 N N . SER A 1 85 ? -3.511 -1.313 17.022 1.00 90.88 85 SER A N 1
ATOM 617 C CA . SER A 1 85 ? -3.667 0.091 16.641 1.00 90.88 85 SER A CA 1
ATOM 618 C C . SER A 1 85 ? -5.097 0.596 16.854 1.00 90.88 85 SER A C 1
ATOM 620 O O . SER A 1 85 ? -6.083 -0.114 16.641 1.00 90.88 85 SER A O 1
ATOM 622 N N . LEU A 1 86 ? -5.202 1.866 17.250 1.00 89.00 86 LEU A N 1
ATOM 623 C CA . LEU A 1 86 ? -6.471 2.589 17.347 1.00 89.00 86 LEU A CA 1
ATOM 624 C C . LEU A 1 86 ? -7.040 2.945 15.968 1.00 89.00 86 LEU A C 1
ATOM 626 O O . LEU A 1 86 ? -8.254 3.108 15.833 1.00 89.00 86 LEU A O 1
ATOM 630 N N . ILE A 1 87 ? -6.179 3.044 14.954 1.00 93.56 87 ILE A N 1
ATOM 631 C CA . ILE A 1 87 ? -6.574 3.268 13.567 1.00 93.56 87 ILE A CA 1
ATOM 632 C C . ILE A 1 87 ? -6.791 1.912 12.910 1.00 93.56 87 ILE A C 1
ATOM 634 O O . ILE A 1 87 ? -5.907 1.051 12.905 1.00 93.56 87 ILE A O 1
ATOM 638 N N . ARG A 1 88 ? -7.977 1.724 12.332 1.00 95.38 88 ARG A N 1
ATOM 639 C CA . ARG A 1 88 ? -8.398 0.433 11.776 1.00 95.38 88 ARG A CA 1
ATOM 640 C C . ARG A 1 88 ? -8.933 0.600 10.368 1.00 95.38 88 ARG A C 1
ATOM 642 O O . ARG A 1 88 ? -9.593 1.587 10.067 1.00 95.38 88 ARG A O 1
ATOM 649 N N . VAL A 1 89 ? -8.697 -0.382 9.514 1.00 96.44 89 VAL A N 1
ATOM 650 C CA . VAL A 1 89 ? -9.336 -0.505 8.206 1.00 96.44 89 VAL A CA 1
ATOM 651 C C . VAL A 1 89 ? -10.240 -1.721 8.251 1.00 96.44 89 VAL A C 1
ATOM 653 O O . VAL A 1 89 ? -9.785 -2.803 8.609 1.00 96.44 89 VAL A O 1
ATOM 656 N N . THR A 1 90 ? -11.514 -1.551 7.912 1.00 96.31 90 THR A N 1
ATOM 657 C CA . THR A 1 90 ? -12.501 -2.637 7.962 1.00 96.31 90 THR A CA 1
ATOM 658 C C . THR A 1 90 ? -13.555 -2.509 6.865 1.00 96.31 90 THR A C 1
ATOM 660 O O . THR A 1 90 ? -13.687 -1.460 6.233 1.00 96.31 90 THR A O 1
ATOM 663 N N . GLY A 1 91 ? -14.337 -3.569 6.667 1.00 92.62 91 GLY A N 1
ATOM 664 C CA . GLY A 1 91 ? -15.455 -3.607 5.728 1.00 92.62 91 GLY A CA 1
ATOM 665 C C . GLY A 1 91 ? -15.067 -3.968 4.294 1.00 92.62 91 GLY A C 1
ATOM 666 O O . GLY A 1 91 ? -13.920 -4.267 3.980 1.00 92.62 91 GLY A O 1
ATOM 667 N N . SER A 1 92 ? -16.081 -3.984 3.431 1.00 89.75 92 SER A N 1
ATOM 668 C CA . SER A 1 92 ? -15.956 -4.143 1.982 1.00 89.75 92 SER A CA 1
ATOM 669 C C . SER A 1 92 ? -17.116 -3.363 1.343 1.00 89.75 92 SER A C 1
ATOM 671 O O . SER A 1 92 ? -18.272 -3.769 1.513 1.00 89.75 92 SER A O 1
ATOM 673 N N . PRO A 1 93 ? -16.866 -2.203 0.703 1.00 88.69 93 PRO A N 1
ATOM 674 C CA . PRO A 1 93 ? -15.557 -1.570 0.465 1.00 88.69 93 PRO A CA 1
ATOM 675 C C . PRO A 1 93 ? -14.853 -1.116 1.757 1.00 88.69 93 PRO A C 1
ATOM 677 O O . PRO A 1 93 ? -15.520 -0.847 2.760 1.00 88.69 93 PRO A O 1
ATOM 680 N N . ALA A 1 94 ? -13.519 -1.030 1.737 1.00 92.75 94 ALA A N 1
ATOM 681 C CA . ALA A 1 94 ? -12.714 -0.685 2.904 1.00 92.75 94 ALA A CA 1
ATOM 682 C C . ALA A 1 94 ? -12.953 0.754 3.391 1.00 92.75 94 ALA A C 1
ATOM 684 O O . ALA A 1 94 ? -12.935 1.730 2.628 1.00 92.75 94 ALA A O 1
ATOM 685 N N . LEU A 1 95 ? -13.113 0.881 4.708 1.00 96.31 95 LEU A N 1
ATOM 686 C CA . LEU A 1 95 ? -13.244 2.139 5.433 1.00 96.31 95 LEU A CA 1
ATOM 687 C C . LEU A 1 95 ? -12.117 2.265 6.456 1.00 96.31 95 LEU A C 1
ATOM 689 O O . LEU A 1 95 ? -11.893 1.352 7.248 1.00 96.31 95 LEU A O 1
ATOM 693 N N . LEU A 1 96 ? -11.450 3.418 6.465 1.00 96.12 96 LEU A N 1
ATOM 694 C CA . LEU A 1 96 ? -10.503 3.809 7.502 1.00 96.12 96 LEU A CA 1
ATOM 695 C C . LEU A 1 96 ? -11.268 4.435 8.672 1.00 96.12 96 LEU A C 1
ATOM 697 O O . LEU A 1 96 ? -11.989 5.415 8.486 1.00 96.12 96 LEU A O 1
ATOM 701 N N . LEU A 1 97 ? -11.086 3.882 9.864 1.00 95.12 97 LEU A N 1
ATOM 702 C CA . LEU A 1 97 ? -11.653 4.348 11.121 1.00 95.12 97 LEU A CA 1
ATOM 703 C C . LEU A 1 97 ? -10.567 5.053 11.934 1.00 95.12 97 LEU A C 1
ATOM 705 O O . LEU A 1 97 ? -9.526 4.457 12.220 1.00 95.12 97 LEU A O 1
ATOM 709 N N . VAL A 1 98 ? -10.823 6.307 12.309 1.00 91.44 98 VAL A N 1
ATOM 710 C CA . VAL A 1 98 ? -9.935 7.129 13.145 1.00 91.44 98 VAL A CA 1
ATOM 711 C C . VAL A 1 98 ? -10.785 7.774 14.237 1.00 91.44 98 VAL A C 1
ATOM 713 O O . VAL A 1 98 ? -11.519 8.728 13.987 1.00 91.44 98 VAL A O 1
ATOM 716 N N . GLY A 1 99 ? -10.737 7.231 15.455 1.00 88.00 99 GLY A N 1
ATOM 717 C CA . GLY A 1 99 ? -11.640 7.660 16.527 1.00 88.00 99 GLY A CA 1
ATOM 718 C C . GLY A 1 99 ? -13.111 7.404 16.170 1.00 88.00 99 GLY A C 1
ATOM 719 O O . GLY A 1 99 ? -13.509 6.256 15.992 1.00 88.00 99 GLY A O 1
ATOM 720 N N . GLU A 1 100 ? -13.916 8.468 16.083 1.00 89.69 100 GLU A N 1
ATOM 721 C CA . GLU A 1 100 ? -15.333 8.402 15.676 1.00 89.69 100 GLU A CA 1
ATOM 722 C C . GLU A 1 100 ? -15.542 8.623 14.166 1.00 89.69 100 GLU A C 1
ATOM 724 O O . GLU A 1 100 ? -16.646 8.416 13.656 1.00 89.69 100 GLU A O 1
ATOM 729 N N . ASP A 1 101 ? -14.493 9.020 13.440 1.00 93.12 101 ASP A N 1
ATOM 730 C CA . ASP A 1 101 ? -14.567 9.310 12.014 1.00 93.12 101 ASP A CA 1
ATOM 731 C C . ASP A 1 101 ? -14.384 8.043 11.172 1.00 93.12 101 ASP A C 1
ATOM 733 O O . ASP A 1 101 ? -13.584 7.157 11.485 1.00 93.12 101 ASP A O 1
ATOM 737 N N . SER A 1 102 ? -15.109 7.984 10.051 1.00 95.50 102 SER A N 1
ATOM 738 C CA . SER A 1 102 ? -14.948 6.945 9.031 1.00 95.50 102 SER A CA 1
ATOM 739 C C . SER A 1 102 ? -14.737 7.572 7.658 1.00 95.50 102 SER A C 1
ATOM 741 O O . SER A 1 102 ? -15.474 8.467 7.237 1.00 95.50 102 SER A O 1
ATOM 743 N N . LEU A 1 103 ? -13.699 7.119 6.960 1.00 96.44 103 LEU A N 1
ATOM 744 C CA . LEU A 1 103 ? -13.271 7.674 5.682 1.00 96.44 103 LEU A CA 1
ATOM 745 C C . LEU A 1 103 ? -13.136 6.550 4.650 1.00 96.44 103 LEU A C 1
ATOM 747 O O . LEU A 1 103 ? -12.420 5.580 4.903 1.00 96.44 103 LEU A O 1
ATOM 751 N N . PRO A 1 104 ? -13.762 6.663 3.466 1.00 95.94 104 PRO A N 1
ATOM 752 C CA . PRO A 1 104 ? -13.523 5.706 2.394 1.00 95.94 104 PRO A CA 1
ATOM 753 C C . PRO A 1 104 ? -12.097 5.850 1.854 1.00 95.94 104 PRO A C 1
ATOM 755 O O . PRO A 1 104 ? -11.541 6.956 1.831 1.00 95.94 104 PRO A O 1
ATOM 758 N N . LEU A 1 105 ? -11.529 4.746 1.356 1.00 93.62 105 LEU A N 1
ATOM 759 C CA . LEU A 1 105 ? -10.175 4.693 0.785 1.00 93.62 105 LEU A CA 1
ATOM 760 C C . LEU A 1 105 ? -9.910 5.834 -0.212 1.00 93.62 105 LEU A C 1
ATOM 762 O O . LEU A 1 105 ? -8.887 6.516 -0.137 1.00 93.62 105 LEU A O 1
ATOM 766 N N . GLU A 1 106 ? -10.856 6.103 -1.115 1.00 94.44 106 GLU A N 1
ATOM 767 C CA . GLU A 1 106 ? -10.706 7.163 -2.115 1.00 94.44 106 GLU A CA 1
ATOM 768 C C . GLU A 1 106 ? -10.505 8.561 -1.509 1.00 94.44 106 GLU A C 1
ATOM 770 O O . GLU A 1 106 ? -9.802 9.389 -2.091 1.00 94.44 106 GLU A O 1
ATOM 775 N N . THR A 1 107 ? -11.088 8.834 -0.341 1.00 96.25 107 THR A N 1
ATOM 776 C CA . THR A 1 107 ? -10.924 10.106 0.365 1.00 96.25 107 THR A CA 1
ATOM 777 C C . THR A 1 107 ? -9.534 10.194 0.976 1.00 96.25 107 THR A C 1
ATOM 779 O O . THR A 1 107 ? -8.875 11.221 0.820 1.00 96.25 107 THR A O 1
ATOM 782 N N . VAL A 1 108 ? -9.040 9.109 1.577 1.00 96.25 108 VAL A N 1
ATOM 783 C CA . VAL A 1 108 ? -7.675 9.043 2.124 1.00 96.25 108 VAL A CA 1
ATOM 784 C C . VAL A 1 108 ? -6.644 9.280 1.018 1.00 96.25 108 VAL A C 1
ATOM 786 O O . VAL A 1 108 ? -5.758 10.124 1.155 1.00 96.25 108 VAL A O 1
ATOM 789 N N . VAL A 1 109 ? -6.814 8.619 -0.131 1.00 96.88 109 VAL A N 1
ATOM 790 C CA . VAL A 1 109 ? -5.957 8.818 -1.309 1.00 96.88 109 VAL A CA 1
ATOM 791 C C . VAL A 1 109 ? -6.031 10.265 -1.804 1.00 96.88 109 VAL A C 1
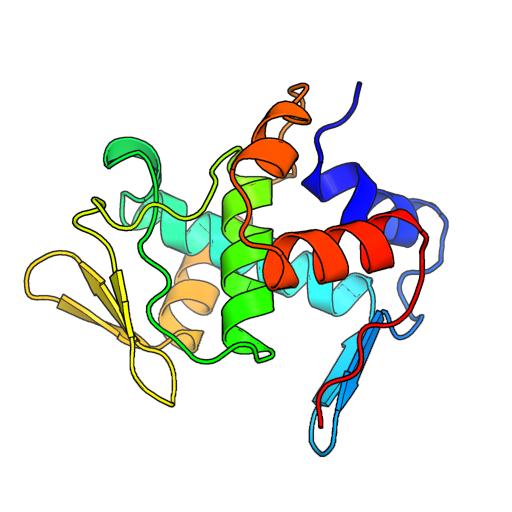ATOM 793 O O . VAL A 1 109 ? -4.995 10.870 -2.079 1.00 96.88 109 VAL A O 1
ATOM 796 N N . LYS A 1 110 ? -7.231 10.858 -1.906 1.00 96.56 110 LYS A N 1
ATOM 797 C CA . LYS A 1 110 ? -7.403 12.264 -2.325 1.00 96.56 110 LYS A CA 1
ATOM 798 C C . LYS A 1 110 ? -6.656 13.229 -1.400 1.00 96.56 110 LYS A C 1
ATOM 800 O O . LYS A 1 110 ? -6.009 14.141 -1.908 1.00 96.56 110 LYS A O 1
ATOM 805 N N . ILE A 1 111 ? -6.703 13.011 -0.084 1.00 95.44 111 ILE A N 1
ATOM 806 C CA . ILE A 1 111 ? -5.992 13.828 0.912 1.00 95.44 111 ILE A CA 1
ATOM 807 C C . ILE A 1 111 ? -4.476 13.794 0.666 1.00 95.44 111 ILE A C 1
ATOM 809 O O . ILE A 1 111 ? -3.824 14.839 0.656 1.00 95.44 111 ILE A O 1
ATOM 813 N N . GLY A 1 112 ? -3.908 12.611 0.431 1.00 96.25 112 GLY A N 1
ATOM 814 C CA . GLY A 1 112 ? -2.463 12.462 0.278 1.00 96.25 112 GLY A CA 1
ATOM 815 C C . GLY A 1 112 ? -1.899 12.784 -1.104 1.00 96.25 112 GLY A C 1
ATOM 816 O O . GLY A 1 112 ? -0.690 12.928 -1.235 1.00 96.25 112 GLY A O 1
ATOM 817 N N . ARG A 1 113 ? -2.734 12.989 -2.132 1.00 95.00 113 ARG A N 1
ATOM 818 C CA . ARG A 1 113 ? -2.267 13.429 -3.466 1.00 95.00 113 ARG A CA 1
ATOM 819 C C . ARG A 1 113 ? -1.555 14.783 -3.460 1.00 95.00 113 ARG A C 1
ATOM 821 O O . ARG A 1 113 ? -0.796 15.057 -4.383 1.00 95.00 113 ARG A O 1
ATOM 828 N N . ILE A 1 114 ? -1.820 15.629 -2.464 1.00 92.31 114 ILE A N 1
ATOM 829 C CA . ILE A 1 114 ? -1.195 16.956 -2.344 1.00 92.31 114 ILE A CA 1
ATOM 830 C C . ILE A 1 114 ? 0.295 16.835 -1.989 1.00 92.31 114 ILE A C 1
ATOM 832 O O . ILE A 1 114 ? 1.095 17.651 -2.434 1.00 92.31 114 ILE A O 1
ATOM 836 N N . ASP A 1 115 ? 0.661 15.819 -1.208 1.00 93.69 115 ASP A N 1
ATOM 837 C CA . ASP A 1 115 ? 2.038 15.540 -0.791 1.00 93.69 115 ASP A CA 1
ATOM 838 C C . ASP A 1 115 ? 2.170 14.020 -0.614 1.00 93.69 115 ASP A C 1
ATOM 840 O O . ASP A 1 115 ? 1.946 13.492 0.488 1.00 93.69 115 ASP A O 1
ATOM 844 N N . PRO A 1 116 ? 2.379 13.297 -1.726 1.00 95.75 116 PRO A N 1
ATOM 845 C CA . PRO A 1 116 ? 2.549 11.856 -1.694 1.00 95.75 116 PRO A CA 1
ATOM 846 C C . PRO A 1 116 ? 3.843 11.523 -0.954 1.00 95.75 116 PRO A C 1
ATOM 848 O O . PRO A 1 116 ? 4.883 12.144 -1.179 1.00 95.75 116 PRO A O 1
ATOM 851 N N . VAL A 1 117 ? 3.789 10.530 -0.071 1.00 95.56 117 VAL A N 1
ATOM 852 C CA . VAL A 1 117 ? 4.950 10.195 0.754 1.00 95.56 117 VAL A CA 1
ATOM 853 C C . VAL A 1 117 ? 6.020 9.497 -0.102 1.00 95.56 117 VAL A C 1
ATOM 855 O O . VAL A 1 117 ? 5.676 8.616 -0.895 1.00 95.56 117 VAL A O 1
ATOM 858 N N . PRO A 1 118 ? 7.312 9.861 -0.001 1.00 93.56 118 PRO A N 1
ATOM 859 C CA . PRO A 1 118 ? 8.380 9.103 -0.649 1.00 93.56 118 PRO A CA 1
ATOM 860 C C . PRO A 1 118 ? 8.561 7.740 0.030 1.00 93.56 118 PRO A C 1
ATOM 862 O O . PRO A 1 118 ? 8.073 7.514 1.134 1.00 93.56 118 PRO A O 1
ATOM 865 N N . ALA A 1 119 ? 9.272 6.814 -0.616 1.00 91.31 119 ALA A N 1
ATOM 866 C CA . ALA A 1 119 ? 9.723 5.612 0.080 1.00 91.31 119 ALA A CA 1
ATOM 867 C C . ALA A 1 119 ? 10.689 5.970 1.217 1.00 91.31 119 ALA A C 1
ATOM 869 O O . ALA A 1 119 ? 11.526 6.864 1.070 1.00 91.31 119 ALA A O 1
ATOM 870 N N . SER A 1 120 ? 10.576 5.252 2.337 1.00 85.19 120 SER A N 1
ATOM 871 C CA . SER A 1 120 ? 11.557 5.300 3.421 1.00 85.19 120 SER A CA 1
ATOM 872 C C . SER A 1 120 ? 12.975 5.045 2.892 1.00 85.19 120 SER A C 1
ATOM 874 O O . SER A 1 120 ? 13.201 4.203 2.020 1.00 85.19 120 SER A O 1
ATOM 876 N N . ASN A 1 121 ? 13.944 5.782 3.438 1.00 82.81 121 ASN A N 1
ATOM 877 C CA . ASN A 1 121 ? 15.372 5.610 3.151 1.00 82.81 121 ASN A CA 1
ATOM 878 C C . ASN A 1 121 ? 16.078 4.737 4.204 1.00 82.81 121 ASN A C 1
ATOM 880 O O . ASN A 1 121 ? 17.309 4.646 4.201 1.00 82.81 121 ASN A O 1
ATOM 884 N N . PHE A 1 122 ? 15.319 4.153 5.132 1.00 78.50 122 PHE A N 1
ATOM 885 C CA . PHE A 1 122 ? 15.838 3.325 6.210 1.00 78.50 122 PHE A CA 1
ATOM 886 C C . PHE A 1 122 ? 15.774 1.843 5.848 1.00 78.50 122 PHE A C 1
ATOM 888 O O . PHE A 1 122 ? 14.986 1.417 5.006 1.00 78.50 122 PHE A O 1
ATOM 895 N N . ASP A 1 123 ? 16.661 1.060 6.463 1.00 78.31 123 ASP A N 1
ATOM 896 C CA . ASP A 1 123 ? 16.627 -0.391 6.323 1.00 78.31 123 ASP A CA 1
ATOM 897 C C . ASP A 1 123 ? 15.466 -0.963 7.143 1.00 78.31 123 ASP A C 1
ATOM 899 O O . ASP A 1 123 ? 15.574 -1.246 8.339 1.00 78.31 123 ASP A O 1
ATOM 903 N N . ASP A 1 124 ? 14.345 -1.127 6.453 1.00 83.88 124 ASP A N 1
ATOM 904 C CA . ASP A 1 124 ? 13.089 -1.599 7.017 1.00 83.88 124 ASP A CA 1
ATOM 905 C C . ASP A 1 124 ? 12.899 -3.111 6.798 1.00 83.88 124 ASP A C 1
ATOM 907 O O . ASP A 1 124 ? 11.783 -3.622 6.845 1.00 83.88 124 ASP A O 1
ATOM 911 N N . SER A 1 125 ? 13.989 -3.860 6.569 1.00 78.88 125 SER A N 1
ATOM 912 C CA . SER A 1 125 ? 13.942 -5.311 6.306 1.00 78.88 125 SER A CA 1
ATOM 913 C C . SER A 1 125 ? 13.269 -6.101 7.433 1.00 78.88 125 SER A C 1
ATOM 915 O O . SER A 1 125 ? 12.598 -7.098 7.183 1.00 78.88 125 SER A O 1
ATOM 917 N N . HIS A 1 126 ? 13.388 -5.619 8.671 1.00 85.12 126 HIS A N 1
ATOM 918 C CA . HIS A 1 126 ? 12.742 -6.192 9.853 1.00 85.12 126 HIS A CA 1
ATOM 919 C C . HIS A 1 126 ? 11.203 -6.139 9.797 1.00 85.12 126 HIS A C 1
ATOM 921 O O . HIS A 1 126 ? 10.538 -6.859 10.541 1.00 85.12 126 HIS A O 1
ATOM 927 N N . LEU A 1 127 ? 10.610 -5.303 8.931 1.00 87.62 127 LEU A N 1
ATOM 928 C CA . LEU A 1 127 ? 9.160 -5.278 8.736 1.00 87.62 127 LEU A CA 1
ATOM 929 C C . LEU A 1 127 ? 8.649 -6.584 8.127 1.00 87.62 127 LEU A C 1
ATOM 931 O O . LEU A 1 127 ? 7.534 -6.979 8.455 1.00 87.62 127 LEU A O 1
ATOM 935 N N . LEU A 1 128 ? 9.453 -7.277 7.307 1.00 88.56 128 LEU A N 1
ATOM 936 C CA . LEU A 1 128 ? 9.078 -8.567 6.712 1.00 88.56 128 LEU A CA 1
ATOM 937 C C . LEU A 1 128 ? 8.721 -9.602 7.781 1.00 88.56 128 LEU A C 1
ATOM 939 O O . LEU A 1 128 ? 7.734 -10.318 7.626 1.00 88.56 128 LEU A O 1
ATOM 943 N N . ASP A 1 129 ? 9.465 -9.618 8.888 1.00 89.75 129 ASP A N 1
ATOM 944 C CA . ASP A 1 129 ? 9.261 -10.554 9.999 1.00 89.75 129 ASP A CA 1
ATOM 945 C C . ASP A 1 129 ? 7.950 -10.298 10.765 1.00 89.75 129 ASP A C 1
ATOM 947 O O . ASP A 1 129 ? 7.485 -11.155 11.517 1.00 89.75 129 ASP A O 1
ATOM 951 N N . ARG A 1 130 ? 7.345 -9.115 10.585 1.00 90.06 130 ARG A N 1
ATOM 952 C CA . ARG A 1 130 ? 6.076 -8.714 11.212 1.00 90.06 130 ARG A CA 1
ATOM 953 C C . ARG A 1 130 ? 4.864 -8.972 10.318 1.00 90.06 130 ARG A C 1
ATOM 955 O O . ARG A 1 130 ? 3.735 -8.827 10.786 1.00 90.06 130 ARG A O 1
ATOM 962 N N . LEU A 1 131 ? 5.072 -9.314 9.047 1.00 92.88 131 LEU A N 1
ATOM 963 C CA . LEU A 1 131 ? 3.983 -9.526 8.102 1.00 92.88 131 LEU A CA 1
ATOM 964 C C . LEU A 1 131 ? 3.360 -10.908 8.281 1.00 92.88 131 LEU A C 1
ATOM 966 O O . LEU A 1 131 ? 4.041 -11.914 8.478 1.00 92.88 131 LEU A O 1
ATOM 970 N N . VAL A 1 132 ? 2.038 -10.971 8.138 1.00 93.94 132 VAL A N 1
ATOM 971 C CA . VAL A 1 132 ? 1.351 -12.257 7.995 1.00 93.94 132 VAL A CA 1
ATOM 972 C C . VAL A 1 132 ? 1.763 -12.926 6.671 1.00 93.94 132 VAL A C 1
ATOM 974 O O . VAL A 1 132 ? 2.172 -12.231 5.736 1.00 93.94 132 VAL A O 1
ATOM 977 N N . PRO A 1 133 ? 1.636 -14.262 6.534 1.00 95.50 133 PRO A N 1
ATOM 978 C CA . PRO A 1 133 ? 2.151 -14.987 5.369 1.00 95.50 133 PRO A CA 1
ATOM 979 C C . PRO A 1 133 ? 1.680 -14.450 4.010 1.00 95.50 133 PRO A C 1
ATOM 981 O O . PRO A 1 133 ? 2.471 -14.392 3.070 1.00 95.50 133 PRO A O 1
ATOM 984 N N . THR A 1 134 ? 0.416 -14.031 3.904 1.00 95.31 134 THR A N 1
ATOM 985 C CA . THR A 1 134 ? -0.149 -13.471 2.666 1.00 95.31 134 THR A CA 1
ATOM 986 C C . THR A 1 134 ? 0.508 -12.144 2.284 1.00 95.31 134 THR A C 1
ATOM 988 O O . THR A 1 134 ? 0.973 -11.989 1.157 1.00 95.31 134 THR A O 1
ATOM 991 N N . ASP A 1 135 ? 0.621 -11.222 3.241 1.00 96.06 135 ASP A N 1
ATOM 992 C CA . ASP A 1 135 ? 1.241 -9.907 3.050 1.00 96.06 135 ASP A CA 1
ATOM 993 C C . ASP A 1 135 ? 2.724 -10.058 2.670 1.00 96.06 135 ASP A C 1
ATOM 995 O O . ASP A 1 135 ? 3.221 -9.408 1.745 1.00 96.06 135 ASP A O 1
ATOM 99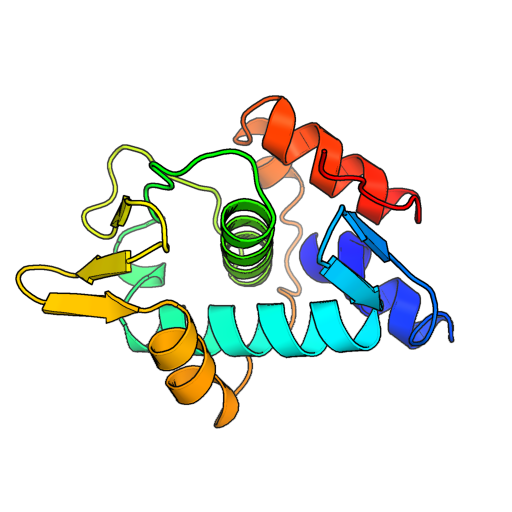9 N N . HIS A 1 136 ? 3.419 -10.989 3.331 1.00 96.25 136 HIS A N 1
ATOM 1000 C CA . HIS A 1 136 ? 4.801 -11.337 3.014 1.00 96.25 136 HIS A CA 1
ATOM 1001 C C . HIS A 1 136 ? 4.949 -11.883 1.583 1.00 96.25 136 HIS A C 1
ATOM 1003 O O . HIS A 1 136 ? 5.893 -11.522 0.872 1.00 96.25 136 HIS A O 1
ATOM 1009 N N . ALA A 1 137 ? 4.032 -12.749 1.137 1.00 96.69 137 ALA A N 1
ATOM 1010 C CA . ALA A 1 137 ? 4.065 -13.332 -0.202 1.00 96.69 137 ALA A CA 1
ATOM 1011 C C . ALA A 1 137 ? 3.892 -12.272 -1.300 1.00 96.69 137 ALA A C 1
ATOM 1013 O O . ALA A 1 137 ? 4.645 -12.278 -2.275 1.00 96.69 137 ALA A O 1
ATOM 1014 N N . TRP A 1 138 ? 2.961 -11.330 -1.129 1.00 97.44 138 TRP A N 1
ATOM 1015 C CA . TRP A 1 138 ? 2.784 -10.220 -2.067 1.00 97.44 138 TRP A CA 1
ATOM 1016 C C . TRP A 1 138 ? 4.012 -9.327 -2.150 1.00 97.44 138 TRP A C 1
ATOM 1018 O O . TRP A 1 138 ? 4.493 -9.027 -3.244 1.00 97.44 138 TRP A O 1
ATOM 1028 N N . LEU A 1 139 ? 4.560 -8.937 -1.000 1.00 95.94 139 LEU A N 1
ATOM 1029 C CA . LEU A 1 139 ? 5.742 -8.091 -0.987 1.00 95.94 139 LEU A CA 1
ATOM 1030 C C . LEU A 1 139 ? 6.942 -8.809 -1.621 1.00 95.94 139 LEU A C 1
ATOM 1032 O O . LEU A 1 139 ? 7.652 -8.218 -2.429 1.00 95.94 139 LEU A O 1
ATOM 1036 N N . SER A 1 140 ? 7.115 -10.106 -1.348 1.00 95.75 140 SER A N 1
ATOM 1037 C CA . SER A 1 140 ? 8.139 -10.942 -1.990 1.00 95.75 140 SER A CA 1
ATOM 1038 C C . SER A 1 140 ? 7.960 -11.027 -3.510 1.00 95.75 140 SER A C 1
ATOM 1040 O O . SER A 1 140 ? 8.943 -10.952 -4.251 1.00 95.75 140 SER A O 1
ATOM 1042 N N . ALA A 1 141 ? 6.720 -11.140 -3.999 1.00 97.56 141 ALA A N 1
ATOM 1043 C CA . ALA A 1 141 ? 6.429 -11.129 -5.430 1.00 97.56 141 ALA A CA 1
ATOM 1044 C C . ALA A 1 141 ? 6.900 -9.813 -6.070 1.00 97.56 141 ALA A C 1
ATOM 1046 O O . ALA A 1 141 ? 7.702 -9.839 -7.007 1.00 97.56 141 ALA A O 1
ATOM 1047 N N . LEU A 1 142 ? 6.529 -8.668 -5.492 1.00 97.44 142 LEU A N 1
ATOM 1048 C CA . LEU A 1 142 ? 6.961 -7.349 -5.965 1.00 97.44 142 LEU A CA 1
ATOM 1049 C C . LEU A 1 142 ? 8.487 -7.169 -5.879 1.00 97.44 142 LEU A C 1
ATOM 1051 O O . LEU A 1 142 ? 9.114 -6.704 -6.834 1.00 97.44 142 LEU A O 1
ATOM 1055 N N . LEU A 1 143 ? 9.121 -7.645 -4.804 1.00 96.12 143 LEU A N 1
ATOM 1056 C CA . LEU A 1 143 ? 10.582 -7.688 -4.640 1.00 96.12 143 LEU A CA 1
ATOM 1057 C C . LEU A 1 143 ? 11.294 -8.624 -5.625 1.00 96.12 143 LEU A C 1
ATOM 1059 O O . LEU A 1 143 ? 12.509 -8.528 -5.783 1.00 96.12 143 LEU A O 1
ATOM 1063 N N . SER A 1 144 ? 10.592 -9.514 -6.314 1.00 96.81 144 SER A N 1
ATOM 1064 C CA . SER A 1 144 ? 11.160 -10.315 -7.409 1.00 96.81 144 SER A CA 1
ATOM 1065 C C . SER A 1 144 ? 10.796 -9.773 -8.794 1.00 96.81 144 SER A C 1
ATOM 1067 O O . SER A 1 144 ? 11.333 -10.232 -9.798 1.00 96.81 144 SER A O 1
ATOM 1069 N N . GLY A 1 145 ? 9.920 -8.765 -8.855 1.00 97.44 145 GLY A N 1
ATOM 1070 C CA . GLY A 1 145 ? 9.383 -8.238 -10.104 1.00 97.44 145 GLY A CA 1
ATOM 1071 C C . GLY A 1 145 ? 8.229 -9.057 -10.691 1.00 97.44 145 GLY A C 1
ATOM 1072 O O . GLY A 1 145 ? 7.888 -8.833 -11.852 1.00 97.44 145 GLY A O 1
ATOM 1073 N N . ALA A 1 146 ? 7.672 -9.997 -9.920 1.00 97.69 146 ALA A N 1
ATOM 1074 C CA . ALA A 1 146 ? 6.554 -10.844 -10.309 1.00 97.69 146 ALA A CA 1
ATOM 1075 C C . ALA A 1 146 ? 5.207 -10.118 -10.162 1.00 97.69 146 ALA A C 1
ATOM 1077 O O . ALA A 1 146 ? 5.042 -9.241 -9.313 1.00 97.69 146 ALA A O 1
ATOM 1078 N N . THR A 1 147 ? 4.235 -10.527 -10.977 1.00 97.88 147 THR A N 1
ATOM 1079 C CA . THR A 1 147 ? 2.865 -10.005 -10.955 1.00 97.88 147 THR A CA 1
ATOM 1080 C C . THR A 1 147 ? 2.044 -10.688 -9.860 1.00 97.88 147 THR A C 1
ATOM 1082 O O . THR A 1 147 ? 2.010 -11.916 -9.774 1.00 97.88 147 THR A O 1
ATOM 1085 N N . ILE A 1 148 ? 1.350 -9.899 -9.042 1.00 98.06 148 ILE A N 1
ATOM 1086 C CA . ILE A 1 148 ? 0.356 -10.388 -8.080 1.00 98.06 148 ILE A CA 1
ATOM 1087 C C . ILE A 1 148 ? -0.966 -10.611 -8.814 1.00 98.06 148 ILE A C 1
ATOM 1089 O O . ILE A 1 148 ? -1.392 -9.758 -9.591 1.00 98.06 148 ILE A O 1
ATOM 1093 N N . THR A 1 149 ? -1.612 -11.748 -8.558 1.00 96.88 149 THR A N 1
ATOM 1094 C CA . THR A 1 149 ? -2.926 -12.076 -9.126 1.00 96.88 149 THR A CA 1
ATOM 1095 C C . THR A 1 149 ? -3.964 -12.191 -8.014 1.00 96.88 149 THR A C 1
ATOM 1097 O O . THR A 1 149 ? -3.699 -12.845 -7.005 1.00 96.88 149 THR A O 1
ATOM 1100 N N . PHE A 1 150 ? -5.118 -11.557 -8.207 1.00 93.19 150 PHE A N 1
ATOM 1101 C CA . PHE A 1 150 ? -6.311 -11.698 -7.376 1.00 93.19 150 PHE A CA 1
ATOM 1102 C C . PHE A 1 150 ? -7.393 -12.444 -8.161 1.00 93.19 150 PHE A C 1
ATOM 1104 O O . PHE A 1 150 ? -7.605 -12.142 -9.338 1.00 93.19 150 PHE A O 1
ATOM 1111 N N . ASP A 1 151 ? -8.046 -13.404 -7.508 1.00 81.19 151 ASP A N 1
ATOM 1112 C CA . ASP A 1 151 ? -9.169 -14.165 -8.071 1.00 81.19 151 ASP A CA 1
ATOM 1113 C C . ASP A 1 151 ? -10.496 -13.397 -7.967 1.00 81.19 151 ASP A C 1
ATOM 1115 O O . ASP A 1 151 ? -10.697 -12.689 -6.951 1.00 81.19 151 ASP A O 1
#

Sequence (151 aa):
MPGLAFDAIDRHVVAGRGDELCVVGAEISVTYIDLLAHTAALGGGLLRLGAVDDGGIDLDIAPDWERLSYLLALVRLGLAPDQSSLIRVTGSPALLLVGEDSLPLETVVKIGRIDPVPASNFDDSHLLDRLVPTDHAWLSALLSGATITFD